Protein AF-A0A2V5ZBG4-F1 (afdb_monomer_lite)

Radius of gyration: 9.59 Å; chains: 1; bounding box: 19×20×23 Å

Structure (mmCIF, N/CA/C/O backbone):
data_AF-A0A2V5ZBG4-F1
#
_entry.id   AF-A0A2V5ZBG4-F1
#
loop_
_atom_site.group_PDB
_atom_site.id
_atom_site.type_symbol
_atom_site.label_atom_id
_atom_site.label_alt_id
_atom_site.label_comp_id
_atom_site.label_asym_id
_atom_site.label_entity_id
_atom_site.label_seq_id
_atom_site.pdbx_PDB_ins_code
_atom_site.Cartn_x
_atom_site.Cartn_y
_atom_site.Cartn_z
_atom_site.occupancy
_atom_site.B_iso_or_equiv
_atom_site.auth_seq_id
_atom_site.auth_comp_id
_atom_site.auth_asym_id
_atom_site.auth_atom_id
_atom_site.pdbx_PDB_model_num
ATOM 1 N N . VAL A 1 1 ? 2.067 -12.465 -5.913 1.00 81.25 1 VAL A N 1
ATOM 2 C CA . VAL A 1 1 ? 2.302 -13.115 -7.230 1.00 81.25 1 VAL A CA 1
ATOM 3 C C . VAL A 1 1 ? 2.912 -12.090 -8.163 1.00 81.25 1 VAL A C 1
ATOM 5 O O . VAL A 1 1 ? 2.251 -11.110 -8.458 1.00 81.25 1 VAL A O 1
ATOM 8 N N . GLY A 1 2 ? 4.160 -12.274 -8.577 1.00 85.12 2 GLY A N 1
ATOM 9 C CA . GLY A 1 2 ? 4.943 -11.262 -9.295 1.00 85.12 2 GLY A CA 1
ATOM 10 C C . GLY A 1 2 ? 6.358 -11.196 -8.727 1.00 85.12 2 GLY A C 1
ATOM 11 O O . GLY A 1 2 ? 6.580 -11.630 -7.595 1.00 85.12 2 GLY A O 1
ATOM 12 N N . VAL A 1 3 ? 7.318 -10.710 -9.514 1.00 90.81 3 VAL A N 1
ATOM 13 C CA . VAL A 1 3 ? 8.703 -10.559 -9.043 1.00 90.81 3 VAL A CA 1
ATOM 14 C C . VAL A 1 3 ? 8.731 -9.524 -7.917 1.00 90.81 3 VAL A C 1
ATOM 16 O O . VAL A 1 3 ? 8.082 -8.489 -8.026 1.00 90.81 3 VAL A O 1
ATOM 19 N N . ALA A 1 4 ? 9.436 -9.844 -6.827 1.00 92.00 4 ALA A N 1
ATOM 20 C CA . ALA A 1 4 ? 9.619 -8.994 -5.644 1.00 92.00 4 ALA A CA 1
ATOM 21 C C . ALA A 1 4 ? 8.334 -8.508 -4.933 1.00 92.00 4 ALA A C 1
ATOM 23 O O . ALA A 1 4 ? 8.403 -7.663 -4.041 1.00 92.00 4 ALA A O 1
ATOM 24 N N . ALA A 1 5 ? 7.168 -9.083 -5.239 1.00 93.25 5 ALA A N 1
ATOM 25 C CA . ALA A 1 5 ? 5.945 -8.792 -4.498 1.00 93.25 5 ALA A CA 1
ATOM 26 C C . ALA A 1 5 ? 6.130 -9.121 -3.002 1.00 93.25 5 ALA A C 1
ATOM 28 O O . ALA A 1 5 ? 6.507 -10.248 -2.674 1.00 93.25 5 ALA A O 1
ATOM 29 N N . LEU A 1 6 ? 5.849 -8.158 -2.115 1.00 91.31 6 LEU A N 1
ATOM 30 C CA . LEU A 1 6 ? 6.049 -8.259 -0.655 1.00 91.31 6 LEU A CA 1
ATOM 31 C C . LEU A 1 6 ? 7.498 -8.526 -0.197 1.00 91.31 6 LEU A C 1
ATOM 33 O O . LEU A 1 6 ? 7.702 -8.968 0.933 1.00 91.31 6 LEU A O 1
ATOM 37 N N . LEU A 1 7 ? 8.510 -8.261 -1.032 1.00 92.94 7 LEU A N 1
ATOM 38 C CA . LEU A 1 7 ? 9.903 -8.618 -0.729 1.00 92.94 7 LEU A CA 1
ATOM 39 C C . LEU A 1 7 ? 10.433 -8.009 0.580 1.00 92.94 7 LEU A C 1
ATOM 41 O O . LEU A 1 7 ? 11.141 -8.689 1.318 1.00 92.94 7 LEU A O 1
ATOM 45 N N . LEU A 1 8 ? 10.111 -6.745 0.861 1.00 93.12 8 LEU A N 1
ATOM 46 C CA . LEU A 1 8 ? 10.530 -6.034 2.074 1.00 93.12 8 LEU A CA 1
ATOM 47 C C . LEU A 1 8 ? 9.319 -5.721 2.957 1.00 93.12 8 LEU A C 1
ATOM 49 O O . LEU A 1 8 ? 9.213 -4.634 3.528 1.00 93.12 8 LEU A O 1
ATOM 53 N N . ASN A 1 9 ? 8.406 -6.692 3.069 1.00 90.62 9 ASN A N 1
ATOM 54 C CA . ASN A 1 9 ? 7.378 -6.664 4.095 1.00 90.62 9 ASN A CA 1
ATOM 55 C C . ASN A 1 9 ? 7.950 -7.133 5.442 1.00 90.62 9 ASN A C 1
ATOM 57 O O . ASN A 1 9 ? 8.310 -8.305 5.551 1.00 90.62 9 ASN A O 1
ATOM 61 N N . THR A 1 10 ? 8.084 -6.250 6.442 1.00 91.50 10 THR A N 1
ATOM 62 C CA . THR A 1 10 ? 8.779 -6.612 7.697 1.00 91.50 10 THR A CA 1
ATOM 63 C C . THR A 1 10 ? 7.822 -7.157 8.757 1.00 91.50 10 THR A C 1
ATOM 65 O O . THR A 1 10 ? 7.995 -8.279 9.230 1.00 91.50 10 THR A O 1
ATOM 68 N N . THR A 1 11 ? 6.804 -6.382 9.133 1.00 92.81 11 THR A N 1
ATOM 69 C CA . THR A 1 11 ? 5.859 -6.706 10.220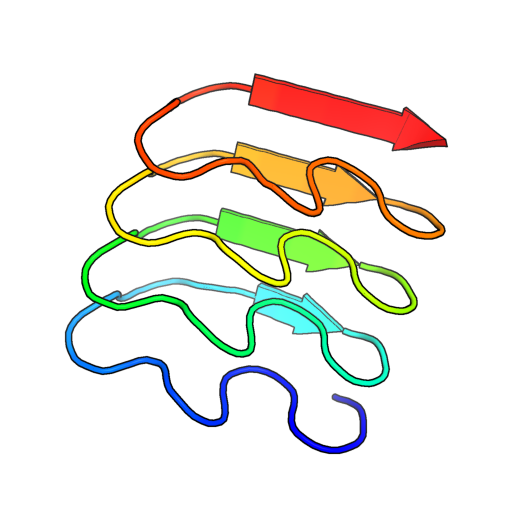 1.00 92.81 11 THR A CA 1
ATOM 70 C C . THR A 1 11 ? 4.395 -6.565 9.809 1.00 92.81 11 THR A C 1
ATOM 72 O O . THR A 1 11 ? 3.500 -6.958 10.559 1.00 92.81 11 THR A O 1
ATOM 75 N N . GLY A 1 12 ? 4.137 -6.033 8.613 1.00 90.50 12 GLY A N 1
ATOM 76 C CA . GLY A 1 12 ? 2.801 -5.900 8.055 1.00 90.50 12 GLY A CA 1
ATOM 77 C C . GLY A 1 12 ? 2.125 -7.254 7.848 1.00 90.50 12 GLY A C 1
ATOM 78 O O . GLY A 1 12 ? 2.708 -8.201 7.327 1.00 90.50 12 GLY A O 1
ATOM 79 N N . THR A 1 13 ? 0.850 -7.352 8.210 1.00 94.25 13 THR A N 1
ATOM 80 C CA . THR A 1 13 ? 0.073 -8.589 8.046 1.00 94.25 13 THR A CA 1
ATOM 81 C C . THR A 1 13 ? -1.121 -8.376 7.124 1.00 94.25 13 THR A C 1
ATOM 83 O O . THR A 1 13 ? -1.559 -7.250 6.895 1.00 94.25 13 THR A O 1
ATOM 86 N N . GLN A 1 14 ? -1.674 -9.474 6.598 1.00 95.56 14 GLN A N 1
ATOM 87 C CA . GLN A 1 14 ? -2.912 -9.463 5.800 1.00 95.56 14 GLN A CA 1
ATOM 88 C C . GLN A 1 14 ? -2.811 -8.617 4.517 1.00 95.56 14 GLN A C 1
ATOM 90 O O . GLN A 1 14 ? -3.785 -8.014 4.077 1.00 95.56 14 GLN A O 1
ATOM 95 N N . ASN A 1 15 ? -1.624 -8.573 3.912 1.00 95.94 15 ASN A N 1
ATOM 96 C CA . ASN A 1 15 ? -1.385 -7.854 2.668 1.00 95.94 15 ASN A CA 1
ATOM 97 C C . ASN A 1 15 ? -1.529 -8.788 1.459 1.00 95.94 15 ASN A C 1
ATOM 99 O O . ASN A 1 15 ? -1.012 -9.905 1.465 1.00 95.94 15 ASN A O 1
ATOM 103 N N . THR A 1 16 ? -2.183 -8.315 0.402 1.00 97.25 16 THR A N 1
ATOM 104 C CA . THR A 1 16 ? -2.277 -9.012 -0.886 1.00 97.25 16 THR A CA 1
ATOM 105 C C . THR A 1 16 ? -1.508 -8.225 -1.936 1.00 97.25 16 THR A C 1
ATOM 107 O O . THR A 1 16 ? -1.825 -7.066 -2.180 1.00 97.25 16 THR A O 1
ATOM 110 N N . ALA A 1 17 ? -0.516 -8.853 -2.572 1.00 96.50 17 ALA A N 1
ATOM 111 C CA . ALA A 1 17 ? 0.299 -8.231 -3.615 1.00 96.50 17 ALA A CA 1
ATOM 112 C C . ALA A 1 17 ? 0.327 -9.078 -4.893 1.00 96.50 17 ALA A C 1
ATOM 114 O O . ALA A 1 17 ? 0.782 -10.233 -4.896 1.00 96.50 17 ALA A O 1
ATOM 115 N N . VAL A 1 18 ? -0.144 -8.499 -5.993 1.00 97.12 18 VAL A N 1
ATOM 116 C CA . VAL A 1 18 ? -0.188 -9.120 -7.319 1.00 97.12 18 VAL A CA 1
ATOM 117 C C . VAL A 1 18 ? 0.365 -8.138 -8.349 1.00 97.12 18 VAL A C 1
ATOM 119 O O . VAL A 1 18 ? -0.200 -7.079 -8.565 1.00 97.12 18 VAL A O 1
ATOM 122 N N . GLY A 1 19 ? 1.464 -8.489 -9.006 1.00 95.81 19 GLY A N 1
ATOM 123 C CA . GLY A 1 19 ? 2.214 -7.610 -9.901 1.00 95.81 19 GLY A CA 1
ATOM 124 C C . GLY A 1 19 ? 3.693 -7.579 -9.531 1.00 95.81 19 GLY A C 1
ATOM 125 O O . GLY A 1 19 ? 4.070 -7.882 -8.398 1.00 95.81 19 GLY A O 1
ATOM 126 N N . THR A 1 20 ? 4.540 -7.264 -10.507 1.00 96.25 20 THR A N 1
ATOM 127 C CA . THR A 1 20 ? 5.960 -7.018 -10.239 1.00 96.25 20 THR A CA 1
ATOM 128 C C . THR A 1 20 ? 6.093 -5.758 -9.394 1.00 96.25 20 THR A C 1
ATOM 130 O O . THR A 1 20 ? 5.442 -4.749 -9.670 1.00 96.25 20 THR A O 1
ATOM 133 N N . ASP A 1 21 ? 6.905 -5.860 -8.347 1.00 95.69 21 ASP A N 1
ATOM 134 C CA . ASP A 1 21 ? 7.192 -4.793 -7.396 1.00 95.69 21 ASP A CA 1
ATOM 135 C C . ASP A 1 21 ? 5.961 -4.206 -6.667 1.00 95.69 21 ASP A C 1
ATOM 137 O O . ASP A 1 21 ? 5.979 -3.075 -6.175 1.00 95.69 21 ASP A O 1
ATOM 141 N N . ALA A 1 22 ? 4.884 -4.987 -6.542 1.00 96.56 22 ALA A N 1
ATOM 142 C CA . ALA A 1 22 ? 3.732 -4.618 -5.725 1.00 96.56 22 ALA A CA 1
ATOM 143 C C . ALA A 1 22 ? 4.047 -4.779 -4.223 1.00 96.56 22 ALA A C 1
ATOM 145 O O . ALA A 1 22 ? 4.491 -5.849 -3.793 1.00 96.56 22 ALA A O 1
ATOM 146 N N . LEU A 1 23 ? 3.782 -3.744 -3.413 1.00 94.75 23 LEU A N 1
ATOM 147 C CA . LEU A 1 23 ? 4.043 -3.736 -1.958 1.00 94.75 23 LEU A CA 1
ATOM 148 C C . LEU A 1 23 ? 5.485 -4.127 -1.567 1.00 94.75 23 LEU A C 1
ATOM 150 O O . LEU A 1 23 ? 5.688 -4.796 -0.553 1.00 94.75 23 LEU A O 1
ATOM 154 N N . VAL A 1 24 ? 6.491 -3.741 -2.361 1.00 95.44 24 VAL A N 1
ATOM 155 C CA . VAL A 1 24 ? 7.898 -4.084 -2.074 1.00 95.44 24 VAL A CA 1
ATOM 156 C C . VAL A 1 24 ? 8.321 -3.539 -0.719 1.00 95.44 24 VAL A C 1
ATOM 158 O O . VAL A 1 24 ? 8.715 -4.324 0.133 1.00 95.44 24 VAL A O 1
ATOM 161 N N . PHE A 1 25 ? 8.218 -2.227 -0.502 1.00 92.69 25 PHE A N 1
ATOM 162 C CA . PHE A 1 25 ? 8.706 -1.540 0.694 1.00 92.69 25 PHE A CA 1
ATOM 163 C C . PHE A 1 25 ? 7.569 -1.294 1.691 1.00 92.69 25 PHE A C 1
ATOM 165 O O . PHE A 1 25 ? 7.184 -0.148 1.939 1.00 92.69 25 PHE A O 1
ATOM 172 N N . ASN A 1 26 ? 7.022 -2.379 2.252 1.00 91.25 26 ASN A N 1
ATOM 173 C CA . ASN A 1 26 ? 5.973 -2.305 3.267 1.00 91.25 26 ASN A CA 1
ATOM 174 C C . ASN A 1 26 ? 6.463 -2.662 4.672 1.00 91.25 26 ASN A C 1
ATOM 176 O O . ASN A 1 26 ? 6.375 -3.812 5.077 1.00 91.25 26 ASN A O 1
ATOM 180 N N . ASP A 1 27 ? 6.905 -1.682 5.457 1.00 92.25 27 ASP A N 1
ATOM 181 C CA . 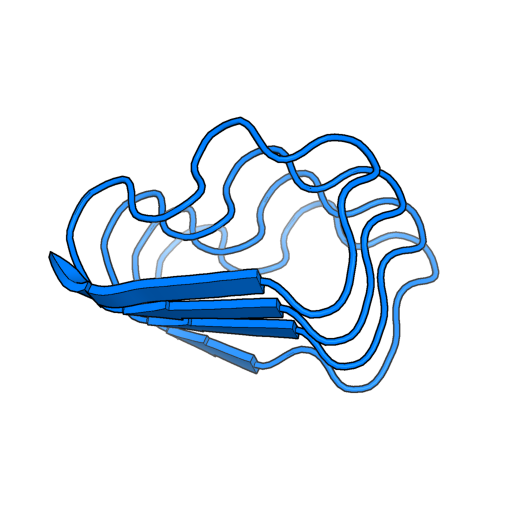ASP A 1 27 ? 7.466 -1.944 6.788 1.00 92.25 27 ASP A CA 1
ATOM 182 C C . ASP A 1 27 ? 6.414 -2.540 7.756 1.00 92.25 27 ASP A C 1
ATOM 184 O O . ASP A 1 27 ? 6.412 -3.739 8.030 1.00 92.25 27 ASP A O 1
ATOM 188 N N . SER A 1 28 ? 5.430 -1.757 8.203 1.00 93.56 28 SER A N 1
ATOM 189 C CA . SER A 1 28 ? 4.411 -2.213 9.175 1.00 93.56 28 SER A CA 1
ATOM 190 C C . SER A 1 28 ? 2.959 -2.096 8.698 1.00 93.56 28 SER A C 1
ATOM 192 O O . SER A 1 28 ? 2.035 -2.526 9.395 1.00 93.56 28 SER A O 1
ATOM 194 N N . GLY A 1 29 ? 2.731 -1.577 7.486 1.00 92.94 29 GLY A N 1
ATOM 195 C CA . GLY A 1 29 ? 1.396 -1.456 6.898 1.00 92.94 29 GLY A CA 1
ATOM 196 C C . GLY A 1 29 ? 0.668 -2.802 6.806 1.00 92.94 29 GLY A C 1
ATOM 197 O O . GLY A 1 29 ? 1.213 -3.781 6.295 1.00 92.94 29 GLY A O 1
ATOM 198 N N . SER A 1 30 ? -0.566 -2.872 7.301 1.00 96.12 30 SER A N 1
ATOM 199 C CA . SER A 1 30 ? -1.380 -4.097 7.291 1.00 96.12 30 SER A CA 1
ATOM 200 C C . SER A 1 30 ? -2.684 -3.901 6.519 1.00 96.12 30 SER A C 1
ATOM 202 O O . SER A 1 30 ? -3.155 -2.775 6.370 1.00 96.12 30 SER A O 1
ATOM 204 N N . ALA A 1 31 ? -3.290 -5.001 6.066 1.00 96.69 31 ALA A N 1
ATOM 205 C CA . ALA A 1 31 ? -4.558 -5.007 5.329 1.00 96.69 31 ALA A CA 1
ATOM 206 C C . ALA A 1 31 ? -4.537 -4.225 3.996 1.00 96.69 31 ALA A C 1
ATOM 208 O O . ALA A 1 31 ? -5.550 -3.660 3.586 1.00 96.69 31 ALA A O 1
ATOM 209 N N . ASN A 1 32 ? -3.397 -4.184 3.302 1.00 97.06 32 ASN A N 1
ATOM 210 C CA . ASN A 1 32 ? -3.287 -3.540 1.994 1.00 97.06 32 ASN A CA 1
ATOM 211 C C . ASN A 1 32 ? -3.546 -4.527 0.847 1.00 97.06 32 ASN A C 1
ATOM 213 O O . ASN A 1 32 ? -3.073 -5.663 0.867 1.00 97.06 32 ASN A O 1
ATOM 217 N N . THR A 1 33 ? -4.241 -4.078 -0.196 1.00 97.81 33 THR A N 1
ATOM 218 C CA . THR A 1 33 ? -4.407 -4.817 -1.455 1.00 97.81 33 THR A CA 1
ATOM 219 C C . THR A 1 33 ? -3.758 -4.032 -2.584 1.00 97.81 33 THR A C 1
ATOM 221 O O . THR A 1 33 ? -4.198 -2.930 -2.895 1.00 97.81 33 THR A O 1
ATOM 224 N N . ALA A 1 34 ? -2.726 -4.601 -3.204 1.00 97.31 34 ALA A N 1
ATOM 225 C CA . ALA A 1 34 ? -1.984 -4.014 -4.313 1.00 97.31 34 ALA A CA 1
ATOM 226 C C . ALA A 1 34 ? -2.030 -4.940 -5.529 1.00 97.31 34 ALA A C 1
ATOM 228 O O . ALA A 1 34 ? -1.526 -6.065 -5.480 1.00 97.31 34 ALA A O 1
ATOM 229 N N . THR A 1 35 ? -2.639 -4.474 -6.616 1.00 97.62 35 THR A N 1
ATOM 230 C CA . THR A 1 35 ? -2.754 -5.230 -7.869 1.00 97.62 35 THR A CA 1
ATOM 231 C C . THR A 1 35 ? -2.279 -4.382 -9.043 1.00 97.62 35 THR A C 1
ATOM 233 O O . THR A 1 35 ? -2.990 -3.489 -9.483 1.00 97.62 35 THR A O 1
ATOM 236 N N . GLY A 1 36 ? -1.091 -4.652 -9.575 1.00 96.69 36 GLY A N 1
ATOM 237 C CA . GLY A 1 36 ? -0.499 -3.917 -10.693 1.00 96.69 36 GLY A CA 1
ATOM 238 C C . GLY A 1 36 ? 1.017 -3.771 -10.566 1.00 96.69 36 GLY A C 1
ATOM 239 O O . GLY A 1 36 ? 1.595 -4.035 -9.513 1.00 96.69 36 GLY A O 1
ATOM 240 N N . TYR A 1 37 ? 1.670 -3.363 -11.655 1.00 95.81 37 TYR A N 1
ATOM 241 C CA . TYR A 1 37 ? 3.103 -3.060 -11.656 1.00 95.81 37 TYR A CA 1
ATOM 242 C C . TYR A 1 37 ? 3.367 -1.809 -10.803 1.00 95.81 37 TYR A C 1
ATOM 244 O O . TYR A 1 37 ? 2.727 -0.781 -11.031 1.00 95.81 37 TYR A O 1
ATOM 252 N N . PHE A 1 38 ? 4.260 -1.913 -9.812 1.00 96.31 38 PHE A N 1
ATOM 253 C CA . PHE A 1 38 ? 4.544 -0.866 -8.813 1.00 96.31 38 PHE A CA 1
ATOM 254 C C . PHE A 1 38 ? 3.346 -0.396 -7.961 1.00 96.31 38 PHE A C 1
ATOM 256 O O . PHE A 1 38 ? 3.382 0.672 -7.352 1.00 96.31 38 PHE A O 1
ATOM 263 N N . SER A 1 39 ? 2.274 -1.182 -7.857 1.00 96.94 39 SER A N 1
ATOM 264 C CA . SER A 1 39 ? 1.148 -0.824 -6.988 1.00 96.94 39 SER A CA 1
ATOM 265 C C . SER A 1 39 ? 1.571 -0.836 -5.506 1.00 96.94 39 SER A C 1
ATOM 267 O O . SER A 1 39 ? 2.124 -1.829 -5.026 1.00 96.94 39 SER A O 1
ATOM 269 N N . LEU A 1 40 ? 1.329 0.262 -4.773 1.00 95.81 40 LEU A N 1
ATOM 270 C CA . LEU A 1 40 ? 1.736 0.442 -3.362 1.00 95.81 40 LEU A CA 1
ATOM 271 C C . LEU A 1 40 ? 3.227 0.148 -3.083 1.00 95.81 40 LEU A C 1
ATOM 273 O O . LEU A 1 40 ? 3.575 -0.319 -1.999 1.00 95.81 40 LEU A O 1
ATOM 277 N N . MET A 1 41 ? 4.118 0.401 -4.048 1.00 95.81 41 MET A N 1
ATOM 278 C CA . MET A 1 41 ? 5.538 0.046 -3.941 1.00 95.81 41 MET A CA 1
ATOM 279 C C . MET A 1 41 ? 6.207 0.573 -2.658 1.00 95.81 41 MET A C 1
ATOM 281 O O . MET A 1 41 ? 6.921 -0.187 -2.010 1.00 95.81 41 MET A O 1
ATOM 285 N N . ASN A 1 42 ? 5.961 1.832 -2.273 1.00 92.56 42 ASN A N 1
ATOM 286 C CA . ASN A 1 42 ? 6.557 2.484 -1.099 1.00 92.56 42 ASN A CA 1
ATOM 287 C C . ASN A 1 42 ? 5.530 2.768 0.007 1.00 92.56 42 ASN A C 1
ATOM 289 O O . ASN A 1 42 ? 5.262 3.929 0.331 1.00 92.56 42 ASN A O 1
ATOM 293 N N . ASN A 1 43 ? 4.962 1.711 0.595 1.00 91.31 43 ASN A N 1
ATOM 294 C CA . ASN A 1 43 ? 3.981 1.822 1.674 1.00 91.31 43 ASN A CA 1
ATOM 295 C C . ASN A 1 43 ? 4.545 1.528 3.067 1.00 91.31 43 ASN A C 1
ATOM 297 O O . ASN A 1 43 ? 4.378 0.432 3.578 1.00 91.31 43 ASN A O 1
ATOM 301 N N . THR A 1 44 ? 5.180 2.499 3.728 1.00 91.31 44 THR A N 1
ATOM 302 C CA . THR A 1 44 ? 5.905 2.226 4.986 1.00 91.31 44 THR A CA 1
ATOM 303 C C . THR A 1 44 ? 5.003 1.777 6.147 1.00 91.31 44 THR A C 1
ATOM 305 O O . THR A 1 44 ? 5.179 0.682 6.674 1.00 91.31 44 THR A O 1
ATOM 308 N N . THR A 1 45 ? 4.011 2.576 6.542 1.00 92.62 45 THR A N 1
ATOM 309 C CA . THR A 1 45 ? 3.155 2.307 7.716 1.00 92.62 45 THR A CA 1
ATOM 310 C C . THR A 1 45 ? 1.660 2.391 7.410 1.00 92.62 45 THR A C 1
ATOM 312 O O . THR A 1 45 ? 0.841 2.060 8.265 1.00 92.62 45 THR A O 1
ATOM 315 N N . GLY A 1 46 ? 1.285 2.804 6.194 1.00 91.62 46 GLY A N 1
ATOM 316 C CA . GLY A 1 46 ? -0.106 2.926 5.767 1.00 91.62 46 GLY A CA 1
ATOM 317 C C . GLY A 1 46 ? -0.851 1.590 5.791 1.00 91.62 46 GLY A C 1
ATOM 318 O O . GLY A 1 46 ? -0.365 0.586 5.269 1.00 91.62 46 GLY A O 1
ATOM 319 N N . GLY A 1 47 ? -2.039 1.559 6.390 1.00 94.69 47 GLY A N 1
ATOM 320 C CA . GLY A 1 47 ? -2.884 0.367 6.453 1.00 94.69 47 GLY A CA 1
ATOM 321 C C . GLY A 1 47 ? -4.193 0.521 5.685 1.00 94.69 47 GLY A C 1
ATOM 322 O O . GLY A 1 47 ? -4.645 1.634 5.408 1.00 94.69 47 GLY A O 1
ATOM 323 N N . SER A 1 48 ? -4.837 -0.602 5.380 1.00 96.62 48 SER A N 1
ATOM 324 C CA . SER A 1 48 ? -6.174 -0.628 4.771 1.00 96.62 48 SER A CA 1
ATOM 325 C C . SER A 1 48 ? -6.271 0.121 3.433 1.00 96.62 48 SER A C 1
ATOM 327 O O . SER A 1 48 ? -7.295 0.736 3.139 1.00 96.62 48 SER A O 1
ATOM 329 N N . ASN A 1 49 ? -5.213 0.116 2.617 1.00 97.12 49 ASN A N 1
ATOM 330 C CA . ASN A 1 49 ? -5.230 0.742 1.295 1.00 97.12 49 ASN A CA 1
ATOM 331 C C . ASN A 1 49 ? -5.589 -0.272 0.201 1.00 97.12 49 ASN A C 1
ATOM 333 O O . ASN A 1 49 ? -5.125 -1.411 0.216 1.00 97.12 49 ASN A O 1
ATOM 337 N N . THR A 1 50 ? -6.369 0.161 -0.787 1.00 97.81 50 THR A N 1
ATOM 338 C CA . THR A 1 50 ? -6.642 -0.603 -2.011 1.00 97.81 50 THR A CA 1
ATOM 339 C C . THR A 1 50 ? -6.064 0.143 -3.207 1.00 97.81 50 THR A C 1
ATOM 341 O O . THR A 1 50 ? -6.484 1.258 -3.510 1.00 97.81 50 THR A O 1
ATOM 344 N N . ALA A 1 51 ? -5.103 -0.465 -3.892 1.00 97.38 51 ALA A N 1
ATOM 345 C CA . ALA A 1 51 ? -4.476 0.073 -5.089 1.00 97.38 51 ALA A CA 1
ATOM 346 C C . ALA A 1 51 ? -4.586 -0.933 -6.235 1.00 97.38 51 ALA A C 1
ATOM 348 O O . ALA A 1 51 ? -4.216 -2.100 -6.098 1.00 97.38 51 ALA A O 1
ATOM 349 N N . THR A 1 52 ? -5.126 -0.498 -7.369 1.00 97.62 52 THR A N 1
ATOM 350 C CA . THR A 1 52 ? -5.261 -1.335 -8.565 1.00 97.62 52 THR A CA 1
ATOM 351 C C . THR A 1 52 ? -4.871 -0.550 -9.809 1.00 97.62 52 THR A C 1
ATOM 353 O O . THR A 1 52 ? -5.511 0.447 -10.121 1.00 97.62 52 THR A O 1
ATOM 356 N N . GLY A 1 53 ? -3.854 -1.031 -10.519 1.00 96.62 53 GLY A N 1
ATOM 357 C CA . GLY A 1 53 ? -3.323 -0.434 -11.742 1.00 96.62 53 GLY A CA 1
ATOM 358 C C . GLY A 1 53 ? -1.839 -0.068 -11.645 1.00 96.62 53 GLY A C 1
ATOM 359 O O . GLY A 1 53 ? -1.147 -0.455 -10.696 1.00 96.62 53 GLY A O 1
ATOM 360 N N . TRP A 1 54 ? -1.323 0.580 -12.687 1.00 96.25 54 TRP A N 1
ATOM 361 C CA . TRP A 1 54 ? 0.101 0.894 -12.823 1.00 96.25 54 TRP A CA 1
ATOM 362 C C . TRP A 1 54 ? 0.462 2.075 -11.917 1.00 96.25 54 TRP A C 1
ATOM 364 O O . TRP A 1 54 ? -0.107 3.151 -12.050 1.00 96.25 54 TRP A O 1
ATOM 374 N N . GLU A 1 55 ? 1.388 1.869 -10.975 1.00 96.06 55 GLU A N 1
ATOM 375 C CA . GLU A 1 55 ? 1.827 2.897 -10.009 1.00 96.06 55 GLU A CA 1
ATOM 376 C C . GLU A 1 55 ? 0.716 3.470 -9.100 1.00 96.06 55 GLU A C 1
ATOM 378 O O . GLU A 1 55 ? 0.899 4.491 -8.427 1.00 96.06 55 GLU A O 1
ATOM 383 N N . ALA A 1 56 ? -0.427 2.788 -8.984 1.00 97.38 56 ALA A N 1
ATOM 384 C CA . ALA A 1 56 ? -1.483 3.178 -8.055 1.00 97.38 56 ALA A CA 1
ATOM 385 C C . ALA A 1 56 ? -0.947 3.222 -6.604 1.00 97.38 56 ALA A C 1
ATOM 387 O O . ALA A 1 56 ? -0.438 2.225 -6.084 1.00 97.38 56 ALA A O 1
ATOM 388 N N . LEU A 1 57 ? -1.058 4.389 -5.950 1.00 95.12 57 LEU A N 1
ATOM 389 C CA . LEU A 1 57 ? -0.509 4.683 -4.610 1.00 95.12 57 LEU A CA 1
ATOM 390 C C . LEU A 1 57 ? 0.993 4.370 -4.443 1.00 95.12 57 LEU A C 1
ATOM 392 O O . LEU A 1 57 ? 1.427 4.043 -3.338 1.00 95.12 57 LEU A O 1
ATOM 396 N N . THR A 1 58 ? 1.807 4.497 -5.499 1.00 95.12 58 THR A N 1
ATOM 397 C CA . THR A 1 58 ? 3.226 4.080 -5.469 1.00 95.12 58 THR A CA 1
ATOM 398 C C . THR A 1 58 ? 4.045 4.682 -4.315 1.00 95.12 58 THR A C 1
ATOM 400 O O . THR A 1 58 ? 4.968 4.042 -3.819 1.00 95.12 58 THR A O 1
ATOM 403 N N . ALA A 1 59 ? 3.705 5.891 -3.851 1.00 91.75 59 ALA A N 1
ATOM 404 C CA . ALA A 1 59 ? 4.449 6.647 -2.837 1.00 91.75 59 ALA A CA 1
ATOM 405 C C . ALA A 1 59 ? 3.654 6.905 -1.539 1.00 91.7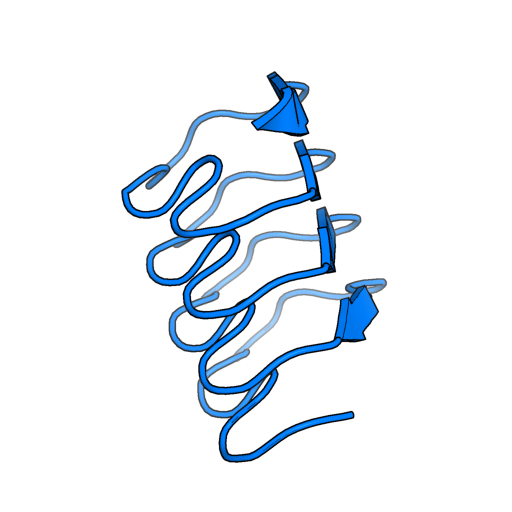5 59 ALA A C 1
ATOM 407 O O . ALA A 1 59 ? 3.828 7.939 -0.892 1.00 91.75 59 ALA A O 1
ATOM 408 N N . ASN A 1 60 ? 2.745 6.004 -1.160 1.00 89.12 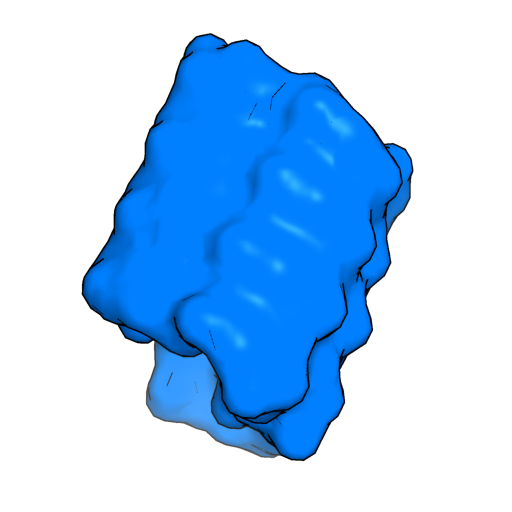60 ASN A N 1
ATOM 409 C CA . ASN A 1 60 ? 1.927 6.178 0.041 1.00 89.12 60 ASN A CA 1
ATOM 410 C C . ASN A 1 60 ? 2.670 5.790 1.330 1.00 89.12 60 ASN A C 1
ATOM 412 O O . ASN A 1 60 ? 2.523 4.678 1.804 1.00 89.12 60 ASN A O 1
ATOM 416 N N . THR A 1 61 ? 3.422 6.690 1.957 1.00 91.44 61 THR A N 1
ATOM 417 C CA . THR A 1 61 ? 4.237 6.328 3.133 1.00 91.44 61 THR A CA 1
ATOM 418 C C . THR A 1 61 ? 3.409 5.961 4.373 1.00 91.44 61 THR A C 1
ATOM 420 O O . THR A 1 61 ? 3.626 4.899 4.958 1.00 91.44 61 THR A O 1
ATOM 423 N N . SER A 1 62 ? 2.451 6.795 4.779 1.00 92.81 62 SER A N 1
ATOM 424 C CA . SER A 1 62 ? 1.673 6.611 6.022 1.00 92.81 62 SER A CA 1
ATOM 425 C C . SER A 1 62 ? 0.157 6.751 5.854 1.00 92.81 62 SER A C 1
ATOM 427 O O . SER A 1 62 ? -0.595 6.549 6.810 1.00 92.81 62 SER A O 1
ATOM 429 N N . GLY A 1 63 ? -0.320 7.085 4.651 1.00 93.88 63 GLY A N 1
ATOM 430 C CA . GLY A 1 63 ? -1.748 7.223 4.384 1.00 93.88 63 GLY A CA 1
ATOM 431 C C . GLY A 1 63 ? -2.472 5.892 4.575 1.00 93.88 63 GLY A C 1
ATOM 432 O O . GLY A 1 63 ? -1.987 4.838 4.167 1.00 93.88 63 GLY A O 1
ATOM 433 N N . SER A 1 64 ? -3.637 5.934 5.211 1.00 95.56 64 SER A N 1
ATOM 434 C CA . SER A 1 64 ? -4.458 4.749 5.460 1.00 95.56 64 SER A CA 1
ATOM 435 C C . SER A 1 64 ? -5.864 4.957 4.919 1.00 95.56 64 SER A C 1
ATOM 437 O O . SER A 1 64 ? -6.341 6.091 4.878 1.00 95.56 64 SER A O 1
ATOM 439 N N . ASN A 1 65 ? -6.546 3.866 4.570 1.00 96.31 65 ASN A N 1
ATOM 440 C CA . ASN A 1 65 ? -7.909 3.883 4.022 1.00 96.31 65 ASN A CA 1
ATOM 441 C C . ASN A 1 65 ? -8.037 4.616 2.675 1.00 96.31 65 ASN A C 1
ATOM 443 O O . ASN A 1 65 ? -9.071 5.218 2.384 1.00 96.31 65 ASN A O 1
ATOM 447 N N . ASN A 1 66 ? -7.000 4.565 1.838 1.00 96.81 66 ASN A N 1
ATOM 448 C CA . ASN A 1 66 ? -7.057 5.114 0.487 1.00 96.81 66 ASN A CA 1
ATOM 449 C C . ASN A 1 66 ? -7.533 4.064 -0.519 1.00 96.81 66 ASN A C 1
ATOM 451 O O . ASN A 1 66 ? -7.210 2.881 -0.413 1.00 96.81 66 ASN A O 1
ATOM 455 N N . THR A 1 67 ? -8.253 4.517 -1.543 1.00 97.38 67 THR A N 1
ATOM 456 C CA . THR A 1 67 ? -8.554 3.720 -2.737 1.00 97.38 67 THR A CA 1
ATOM 457 C C . THR A 1 67 ? -8.014 4.450 -3.958 1.00 97.38 67 THR A C 1
ATOM 459 O O . THR A 1 67 ? -8.395 5.593 -4.199 1.00 97.38 67 THR A O 1
ATOM 462 N N . ALA A 1 68 ? -7.144 3.800 -4.728 1.00 96.56 68 ALA A N 1
ATOM 463 C CA . ALA A 1 68 ? -6.682 4.300 -6.019 1.00 96.56 68 ALA A CA 1
ATOM 464 C C . ALA A 1 68 ? -6.864 3.236 -7.097 1.00 96.56 68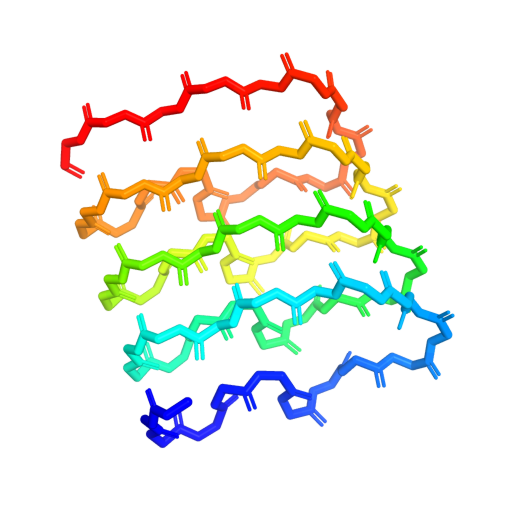 ALA A C 1
ATOM 466 O O . ALA A 1 68 ? -6.488 2.0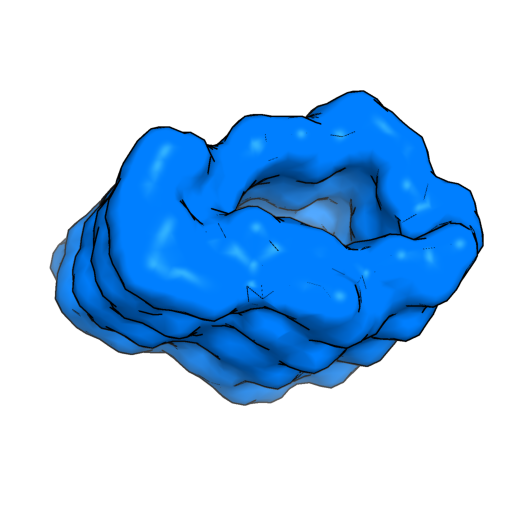76 -6.919 1.00 96.56 68 ALA A O 1
ATOM 467 N N . ILE A 1 69 ? -7.444 3.659 -8.214 1.00 95.88 69 ILE A N 1
ATOM 468 C CA . ILE A 1 69 ? -7.726 2.818 -9.371 1.00 95.88 69 ILE A CA 1
ATOM 469 C C . ILE A 1 69 ? -7.264 3.590 -10.606 1.00 95.88 69 ILE A C 1
ATOM 471 O O . ILE A 1 69 ? -7.700 4.726 -10.801 1.00 95.88 69 ILE A O 1
ATOM 475 N N . GLY A 1 70 ? -6.387 2.986 -11.405 1.00 83.25 70 GLY A N 1
ATOM 476 C CA . GLY A 1 70 ? -5.764 3.605 -12.579 1.00 83.25 70 GLY A CA 1
ATOM 477 C C . GLY A 1 70 ? -4.478 2.900 -12.958 1.00 83.25 70 GLY A C 1
ATOM 478 O O . GLY A 1 70 ? -3.639 2.719 -12.052 1.00 83.25 70 GLY A O 1
#

Foldseek 3Di:
DEDQFCVQADQEEQEAAAYHLGCNQADHEYQEYAHEHLGCNAADHEYQEYAHYYNGVNNHDHHYNYYGYD

pLDDT: mean 94.24, std 3.27, range [81.25, 97.81]

Sequence (70 aa):
VGVAALLLNTTGTQNTAVGTDALVFNDSGSANTATGYFSLMNNTTGGSNTATGWEALTANTSGSNNTAIG

Secondary structure (DSSP, 8-state):
--TTTTTT-SS--S-EEESTTTTTT-SS--S-EEESTTTTTT-SS--S-EEESTTTTTT-SS--S-EEE-